Protein 7EPP (pdb70)

Foldseek 3Di:
DDDDADDFKDKDWLPDKDKDWQQAFK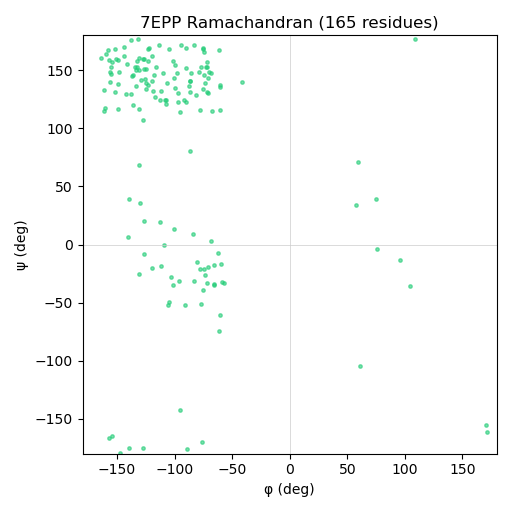DKDWPLVSQQRRVPPHADQFFFWFKKKWKKAWAAKFKKAKADAWDDDDPDTHDGDDHDDQADMDMDGGRDMDMDMHGDCDPPGGTDGSNVCPPPNTMMMMTGHDDDDPPDGTIMMMIDIMMIMGGDDDDDDDDPVVDDDDD

B-factor: mean 57.81, std 26.89, range [21.49, 128.16]

Sequence (167 aa):
NTILPQTGCVWQSLGTPLSLSSFNGLGVRFLYSFLKDFAGPRILEEDLIYRMVFSITPSYAGTFCLTDDVTTEDGRAVAHGNPMQEFPHGAFHANEKFGFELVFTAPTHAGMQNQNFKHSYAVALCLDFDAQPEGSKNPSYRFNEVWVERKAFPRAGPLRSLITVGL

Radius of gyration: 18.77 Å; Cα contacts (8 Å, |Δi|>4): 308; chains: 1; bounding box: 41×53×56 Å

Secondary structure (DSSP, 8-state):
--PPP-TTEEEEE--S-EEE--TTTEEEEEHHHHHT---SSPPPTT-EE-EEEEEEEESS-EEEEEES-EEEEESEEEEE-PPPSSS--EEE-TT--B--EEE-B-SSSBSEEGGGGGTT---EEEEEE----SS-----EEEEEEEEEEE--PPP---GGG--S--

Solvent-accessible surface area: 10887 Å² total; per-residue (Å²): 200,110,104,141,53,83,151,34,11,45,54,18,51,32,74,93,69,72,71,53,54,0,108,79,34,20,7,35,57,60,2,66,28,2,7,122,68,2,62,71,56,149,22,107,113,99,41,56,0,21,32,0,31,3,26,0,39,3,53,81,34,10,67,18,13,2,1,72,91,31,74,71,125,101,82,93,20,61,51,49,28,130,47,45,1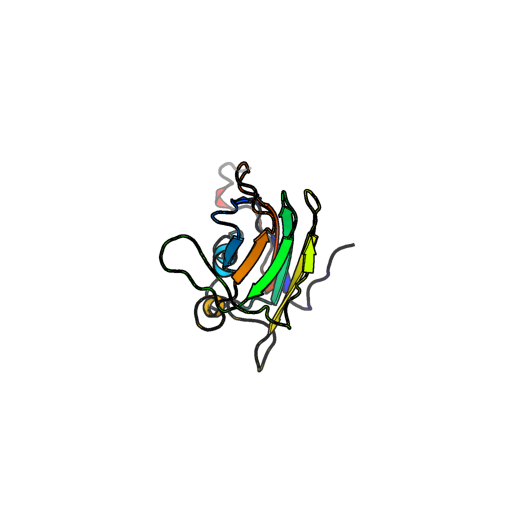48,112,7,54,103,32,78,9,136,53,113,103,142,38,49,24,71,2,88,4,88,18,142,130,98,66,0,20,61,26,78,55,2,102,133,117,42,26,2,0,5,2,3,50,21,95,45,174,65,173,65,71,174,88,22,49,12,108,6,43,91,5,84,0,0,20,118,66,68,122,236,110,64,122,137,222,100,132,140,124,128,70,238

Nearest PDB structures (foldseek):
  7epp-assembly1_a  TM=1.006E+00  e=2.471E-33  Alfalfa mosaic virus (strain 425 / isolate Madison)
  6la3-assembly1_C  TM=4.371E-01  e=5.151E-03  Echovirus E11
  1tme-assembly1_3  TM=4.723E-01  e=1.246E-02  Theiler's encephalomyelitis virus (STRAIN DA)
  3j1p-assembly1_C  TM=4.149E-01  e=2.697E-02  Rabbit hemorrhagic disease virus
  6ill-assembly1_C  TM=4.279E-01  e=5.230E-02  Echovirus E6

Structure (mmCIF, N/CA/C/O backbone):
data_7EPP
#
_entry.id   7EPP
#
_cell.length_a   1.00
_cell.length_b   1.00
_cell.length_c   1.00
_cell.angle_alpha   90.00
_cell.angle_beta   90.00
_cell.angle_gamma   90.00
#
_symmetry.space_group_name_H-M   'P 1'
#
loop_
_entity.id
_entity.type
_entity.pdbx_description
1 polymer 'Capsid protein'
2 water water
#
loop_
_atom_site.group_PDB
_atom_site.id
_atom_site.type_symbol
_atom_site.label_atom_id
_atom_site.label_alt_id
_atom_site.label_comp_id
_atom_site.label_asym_id
_atom_site.label_entity_id
_atom_site.label_seq_id
_atom_site.pdbx_PDB_ins_code
_atom_site.Cartn_x
_atom_site.Cartn_y
_atom_site.Cartn_z
_atom_site.occupancy
_atom_site.B_iso_or_equiv
_atom_site.auth_seq_id
_atom_site.auth_comp_id
_atom_site.auth_asym_id
_atom_site.auth_atom_id
_atom_site.pdbx_PDB_model_num
ATOM 1 N N . ASN A 1 70 ? 271.921 170.377 203.307 1.00 54.30 70 ASN a N 1
ATOM 2 C CA . ASN A 1 70 ? 273.080 169.806 202.631 1.00 54.30 70 ASN a CA 1
ATOM 3 C C . ASN A 1 70 ? 274.384 170.294 203.256 1.00 54.30 70 ASN a C 1
ATOM 4 O O . ASN A 1 70 ? 275.351 169.541 203.362 1.00 54.30 70 ASN a O 1
ATOM 9 N N . THR A 1 71 ? 274.407 171.561 203.660 1.00 48.95 71 THR a N 1
ATOM 10 C CA . THR A 1 71 ? 275.584 172.174 204.255 1.00 48.95 71 THR a CA 1
ATOM 11 C C . THR A 1 71 ? 275.238 172.722 205.629 1.00 48.95 71 THR a C 1
ATOM 12 O O . THR A 1 71 ? 274.073 172.988 205.933 1.00 48.95 71 THR a O 1
ATOM 16 N N . ILE A 1 72 ? 276.268 172.888 206.458 1.00 43.72 72 ILE a N 1
ATOM 17 C CA . ILE A 1 72 ? 276.083 173.469 207.781 1.00 43.72 72 ILE a CA 1
ATOM 18 C C . ILE A 1 72 ? 275.803 174.958 207.637 1.00 43.72 72 ILE a C 1
ATOM 19 O O . ILE A 1 72 ? 276.519 175.674 206.929 1.00 43.72 72 ILE a O 1
ATOM 24 N N . LEU A 1 73 ? 274.758 175.429 208.306 1.00 44.76 73 LEU a N 1
ATOM 25 C CA . LEU A 1 73 ? 274.343 176.823 208.216 1.00 44.76 73 LEU a CA 1
ATOM 26 C C . LEU A 1 73 ? 275.102 177.682 209.225 1.00 44.76 73 LEU a C 1
ATOM 27 O O . LEU A 1 73 ? 275.339 177.248 210.355 1.00 44.76 73 LEU a O 1
ATOM 32 N N . PRO A 1 74 ? 275.487 178.894 208.845 1.00 41.82 74 PRO a N 1
ATOM 33 C CA . PRO A 1 74 ? 276.150 179.806 209.780 1.00 41.82 74 PRO a CA 1
ATOM 34 C C . PRO A 1 74 ? 275.120 180.540 210.633 1.00 41.82 74 PRO a C 1
ATOM 35 O O . PRO A 1 74 ? 273.917 180.465 210.401 1.00 41.82 74 PRO a O 1
ATOM 39 N N . GLN A 1 75 ? 275.618 181.265 211.631 1.00 40.98 75 GLN a N 1
ATOM 40 C CA . GLN A 1 75 ? 274.759 181.981 212.565 1.00 40.98 75 GLN a CA 1
ATOM 41 C C . GLN A 1 75 ? 274.206 183.244 211.901 1.00 40.98 75 GLN a C 1
ATOM 42 O O . GLN A 1 75 ? 274.342 183.451 210.694 1.00 40.98 75 GLN a O 1
ATOM 48 N N . THR A 1 76 ? 273.576 184.111 212.696 1.00 48.87 76 THR a N 1
ATOM 49 C CA . THR A 1 76 ? 272.744 185.174 212.136 1.00 48.87 76 THR a CA 1
ATOM 50 C C . THR A 1 76 ? 273.548 186.193 211.335 1.00 48.87 76 THR a C 1
ATOM 51 O O . THR A 1 76 ? 273.050 186.721 210.334 1.00 48.87 76 THR a O 1
ATOM 55 N N . GLY A 1 77 ? 274.780 186.484 211.741 1.00 42.14 77 GLY a N 1
ATOM 56 C CA . GLY A 1 77 ? 275.571 187.461 211.014 1.00 42.14 77 GLY a CA 1
ATOM 57 C C . GLY A 1 77 ? 276.968 187.003 210.650 1.00 42.14 77 GLY a C 1
ATOM 58 O O . GLY A 1 77 ? 277.901 187.808 210.652 1.00 42.14 77 GLY a O 1
ATOM 59 N N . CYS A 1 78 ? 277.127 185.726 210.321 1.00 37.20 78 CYS a N 1
ATOM 60 C CA . CYS A 1 78 ? 278.434 185.124 210.104 1.00 37.20 78 CYS a CA 1
ATOM 61 C C . CYS A 1 78 ? 278.529 184.533 208.704 1.00 37.20 78 CYS a C 1
ATOM 62 O O . CYS A 1 78 ? 277.536 184.414 207.986 1.00 37.20 78 CYS a O 1
ATOM 65 N N . VAL A 1 79 ? 279.755 184.163 208.318 1.00 31.32 79 VAL a N 1
ATOM 66 C CA . VAL A 1 79 ? 280.030 183.493 207.052 1.00 31.32 79 VAL a CA 1
ATOM 67 C C . VAL A 1 79 ? 281.144 182.478 207.274 1.00 31.32 79 VAL a C 1
ATOM 68 O O . VAL A 1 79 ? 281.882 182.539 208.256 1.00 31.32 79 VAL a O 1
ATOM 72 N N . TRP A 1 80 ? 281.266 181.542 206.337 1.00 29.44 80 TRP a N 1
ATOM 73 C CA . TRP A 1 80 ? 282.307 180.525 206.364 1.00 29.44 80 TRP a CA 1
ATOM 74 C C . TRP A 1 80 ? 283.443 180.909 205.424 1.00 29.44 80 TRP a C 1
ATOM 75 O O . TRP A 1 80 ? 283.247 181.650 204.461 1.00 29.44 80 TRP a O 1
ATOM 86 N N . GLN A 1 81 ? 284.637 180.399 205.711 1.00 30.89 81 GLN a N 1
ATOM 87 C CA . GLN A 1 81 ? 285.795 180.661 204.869 1.00 30.89 81 GLN a CA 1
ATOM 88 C C . GLN A 1 81 ? 286.728 179.463 204.921 1.00 30.89 81 GLN a C 1
ATOM 89 O O . GLN A 1 81 ? 286.958 178.898 205.990 1.00 30.89 81 GLN a O 1
ATOM 95 N N . SER A 1 82 ? 287.265 179.087 203.766 1.00 34.82 82 SER a N 1
ATOM 96 C CA . SER A 1 82 ? 288.095 177.903 203.611 1.00 34.82 82 SER a CA 1
ATOM 97 C C . SER A 1 82 ? 289.574 178.264 203.566 1.00 34.82 82 SER a C 1
ATOM 98 O O . SER A 1 82 ? 289.953 179.392 203.254 1.00 34.82 82 SER a O 1
ATOM 101 N N . LEU A 1 83 ? 290.413 177.276 203.876 1.00 40.93 83 LEU a N 1
ATOM 102 C CA . LEU A 1 83 ? 291.852 177.506 203.921 1.00 40.93 83 LEU a CA 1
ATOM 103 C C . LEU A 1 83 ? 292.488 177.424 202.541 1.00 40.93 83 LEU a C 1
ATOM 104 O O . LEU A 1 83 ? 293.484 178.106 202.283 1.00 40.93 83 LEU a O 1
ATOM 109 N N . GLY A 1 84 ? 291.944 176.605 201.647 1.00 54.83 84 GLY a N 1
ATOM 110 C CA . GLY A 1 84 ? 292.353 176.655 200.259 1.00 54.83 84 GLY a CA 1
ATOM 111 C C . GLY A 1 84 ? 293.265 175.550 199.765 1.00 54.83 84 GLY a C 1
ATOM 112 O O . GLY A 1 84 ? 293.145 175.130 198.611 1.00 54.83 84 GLY a O 1
ATOM 113 N N . THR A 1 85 ? 294.183 175.071 200.602 1.00 66.04 85 THR a N 1
ATOM 114 C CA . THR A 1 85 ? 295.140 174.091 200.115 1.00 66.04 85 THR a CA 1
ATOM 115 C C . THR A 1 85 ? 295.346 172.967 201.121 1.00 66.04 85 THR a C 1
ATOM 116 O O . THR A 1 85 ? 295.312 173.199 202.336 1.00 66.04 85 THR a O 1
ATOM 120 N N . PRO A 1 86 ? 295.551 171.742 200.647 1.00 70.88 86 PRO a N 1
ATOM 121 C CA . PRO A 1 86 ? 295.880 170.634 201.549 1.00 70.88 86 PRO a CA 1
ATOM 122 C C . PRO A 1 86 ? 297.327 170.714 202.018 1.00 70.88 86 PRO a C 1
ATOM 123 O O . PRO A 1 86 ? 298.143 171.475 201.500 1.00 70.88 86 PRO a O 1
ATOM 127 N N . LEU A 1 87 ? 297.634 169.896 203.023 1.00 75.02 87 LEU a N 1
ATOM 128 C CA . LEU A 1 87 ? 298.944 169.910 203.656 1.00 75.02 87 LEU a CA 1
ATOM 129 C C . LEU A 1 87 ? 299.203 168.549 204.286 1.00 75.02 87 LEU a C 1
ATOM 130 O O . LEU A 1 87 ? 298.276 167.883 204.754 1.00 75.02 87 LEU a O 1
ATOM 135 N N . SER A 1 88 ? 300.472 168.138 204.291 1.00 80.73 88 SER a N 1
ATOM 136 C CA . SER A 1 88 ? 300.871 166.832 204.803 1.00 80.73 88 SER a CA 1
ATOM 137 C C . SER A 1 88 ? 302.015 166.980 205.794 1.00 80.73 88 SER a C 1
ATOM 138 O O . SER A 1 88 ? 302.920 167.795 205.594 1.00 80.73 88 SER a O 1
ATOM 141 N N . LEU A 1 89 ? 301.977 166.176 206.855 1.00 84.99 89 LEU a N 1
ATOM 142 C CA . LEU A 1 89 ? 302.966 166.222 207.925 1.00 84.99 89 LEU a CA 1
ATOM 143 C C . LEU A 1 89 ? 303.448 164.809 208.234 1.00 84.99 89 LEU a C 1
ATOM 144 O O . LEU A 1 89 ? 302.969 163.826 207.663 1.00 84.99 89 LEU a O 1
ATOM 149 N N . SER A 1 90 ? 304.400 164.713 209.159 1.00 92.32 90 SER a N 1
ATOM 150 C CA . SER A 1 90 ? 305.013 163.451 209.540 1.00 92.32 90 SER a CA 1
ATOM 151 C C . SER A 1 90 ? 304.658 163.092 210.978 1.00 92.32 90 SER a C 1
ATOM 152 O O . SER A 1 90 ? 304.078 163.891 211.718 1.00 92.32 90 SER a O 1
ATOM 155 N N . SER A 1 91 ? 305.026 161.868 211.367 1.00 96.16 91 SER a N 1
ATOM 156 C CA . SER A 1 91 ? 304.762 161.410 212.728 1.00 96.16 91 SER a CA 1
ATOM 157 C C . SER A 1 91 ? 305.747 162.017 213.716 1.00 96.16 91 SER a C 1
ATOM 158 O O . SER A 1 91 ? 305.337 162.576 214.739 1.00 96.16 91 SER a O 1
ATOM 161 N N . PHE A 1 92 ? 307.046 161.917 213.430 1.00 99.24 92 PHE a N 1
ATOM 162 C CA . PHE A 1 92 ? 308.089 162.621 214.178 1.00 99.24 92 PHE a CA 1
ATOM 163 C C . PHE A 1 92 ? 308.076 162.222 215.659 1.00 99.24 92 PHE a C 1
ATOM 164 O O . PHE A 1 92 ? 307.671 162.984 216.539 1.00 99.24 92 PHE a O 1
ATOM 172 N N . ASN A 1 93 ? 308.498 160.975 215.888 1.00 98.67 93 ASN a N 1
ATOM 173 C CA . ASN A 1 93 ? 308.660 160.373 217.213 1.00 98.67 93 ASN a CA 1
ATOM 174 C C . ASN A 1 93 ? 307.339 159.985 217.870 1.00 98.67 93 ASN a C 1
ATOM 175 O O . ASN A 1 93 ? 307.167 160.158 219.081 1.00 98.67 93 ASN a O 1
ATOM 180 N N . GLY A 1 94 ? 306.399 159.464 217.083 1.00 95.24 94 GLY a N 1
ATOM 181 C CA . GLY A 1 94 ? 305.252 158.760 217.615 1.00 95.24 94 GLY a CA 1
ATOM 182 C C . GLY A 1 94 ? 303.994 159.584 217.784 1.00 95.24 94 GLY a C 1
ATOM 183 O O . GLY A 1 94 ? 302.923 159.002 217.997 1.00 95.24 94 GLY a O 1
ATOM 184 N N . LEU A 1 95 ? 304.083 160.908 217.698 1.00 90.95 95 LEU a N 1
ATOM 185 C CA . LEU A 1 95 ? 302.904 161.746 217.853 1.00 90.95 95 LEU a CA 1
ATOM 186 C C . LEU A 1 95 ? 303.140 163.068 217.145 1.00 90.95 95 LEU a C 1
ATOM 187 O O . LEU A 1 95 ? 304.271 163.550 217.064 1.00 90.95 95 LEU a O 1
ATOM 192 N N . GLY A 1 96 ? 302.055 163.647 216.636 1.00 78.97 96 GLY a N 1
ATOM 193 C CA . GLY A 1 96 ? 302.121 164.928 215.963 1.00 78.97 96 GLY a CA 1
ATOM 194 C C . GLY A 1 96 ? 301.287 165.989 216.649 1.00 78.97 96 GLY a C 1
ATOM 195 O O . GLY A 1 96 ? 300.125 165.751 216.988 1.00 78.97 96 GLY a O 1
ATOM 196 N N . VAL A 1 97 ? 301.869 167.166 216.860 1.00 68.78 97 VAL a N 1
ATOM 197 C CA . VAL A 1 97 ? 301.215 168.263 217.559 1.00 68.78 97 VAL a CA 1
ATOM 198 C C . VAL A 1 97 ? 301.231 169.491 216.661 1.00 68.78 97 VAL a C 1
ATOM 199 O O . VAL A 1 97 ? 302.235 169.776 216.002 1.00 68.78 97 VAL a O 1
ATOM 203 N N . ARG A 1 98 ? 300.116 170.215 216.639 1.00 56.20 98 ARG a N 1
ATOM 204 C CA . ARG A 1 98 ? 299.983 171.396 215.795 1.00 56.20 98 ARG a CA 1
ATOM 205 C C . ARG A 1 98 ? 299.051 172.380 216.483 1.00 56.20 98 ARG a C 1
ATOM 206 O O . ARG A 1 98 ? 297.874 172.075 216.690 1.00 56.20 98 ARG a O 1
ATOM 214 N N . PHE A 1 99 ? 299.572 173.552 216.832 1.00 48.22 99 PHE a N 1
ATOM 215 C CA . PHE A 1 99 ? 298.787 174.558 217.531 1.00 48.22 99 PHE a CA 1
ATOM 216 C C . PHE A 1 99 ? 297.794 175.232 216.592 1.00 48.22 99 PHE a C 1
ATOM 217 O O . PHE A 1 99 ? 298.062 175.429 215.406 1.00 48.22 99 PHE a O 1
ATOM 225 N N . LEU A 1 100 ? 296.635 175.595 217.143 1.00 42.70 100 LEU a N 1
ATOM 226 C CA . LEU A 1 100 ? 295.582 176.202 216.340 1.00 42.70 100 LEU a CA 1
ATOM 227 C C . LEU A 1 100 ? 295.966 177.566 215.785 1.00 42.70 100 LEU a C 1
ATOM 228 O O . LEU A 1 100 ? 295.318 178.036 214.846 1.00 42.70 100 LEU a O 1
ATOM 233 N N . TYR A 1 101 ? 296.990 178.221 216.338 1.00 43.41 101 TYR a N 1
ATOM 234 C CA . TYR A 1 101 ? 297.387 179.512 215.791 1.00 43.41 101 TYR a CA 1
ATOM 235 C C . TYR A 1 101 ? 298.251 179.349 214.547 1.00 43.41 101 TYR a C 1
ATOM 236 O O . TYR A 1 101 ? 298.446 180.311 213.799 1.00 43.41 101 TYR a O 1
ATOM 245 N N . SER A 1 102 ? 298.772 178.145 214.307 1.00 44.47 102 SER a N 1
ATOM 246 C CA . SER A 1 102 ? 299.489 177.885 213.065 1.00 44.47 102 SER a CA 1
ATOM 247 C C . SER A 1 102 ? 298.530 177.812 211.885 1.00 44.47 102 SER a C 1
ATOM 248 O O . SER A 1 102 ? 298.882 1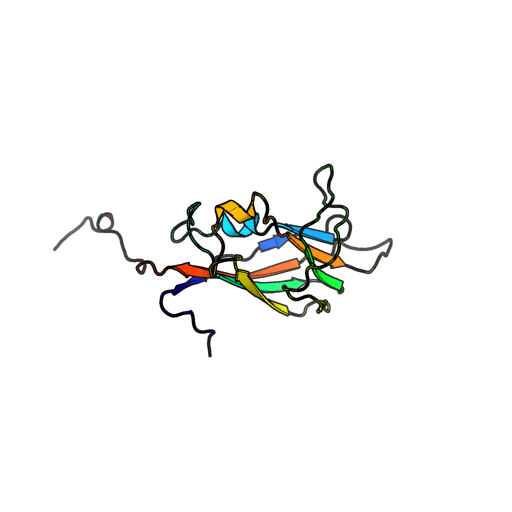78.190 210.763 1.00 44.47 102 SER a O 1
ATOM 251 N N . PHE A 1 103 ? 297.312 177.324 212.117 1.00 44.05 103 PHE a N 1
ATOM 252 C CA . PHE A 1 103 ? 296.311 177.301 211.060 1.00 44.05 103 PHE a CA 1
ATOM 253 C C . PHE A 1 103 ? 295.744 178.688 210.803 1.00 44.05 103 PHE a C 1
ATOM 254 O O . PHE A 1 103 ? 295.488 179.055 209.652 1.00 44.05 103 PHE a O 1
ATOM 262 N N . LEU A 1 104 ? 295.532 179.471 211.862 1.00 38.58 104 LEU a N 1
ATOM 263 C CA . LEU A 1 104 ? 294.805 180.726 211.728 1.00 38.58 104 LEU a CA 1
ATOM 264 C C . LEU A 1 104 ? 295.631 181.815 211.060 1.00 38.58 104 LEU a C 1
ATOM 265 O O . LEU A 1 104 ? 295.054 182.767 210.527 1.00 38.58 104 LEU a O 1
ATOM 270 N N . LYS A 1 105 ? 296.952 181.697 211.057 1.00 43.03 105 LYS a N 1
ATOM 271 C CA . LYS A 1 105 ? 297.795 182.691 210.409 1.00 43.03 105 LYS a CA 1
ATOM 272 C C . LYS A 1 105 ? 297.962 182.448 208.914 1.00 43.03 105 LYS a C 1
ATOM 273 O O . LYS A 1 105 ? 298.768 183.134 208.280 1.00 43.03 105 LYS a O 1
ATOM 279 N N . ASP A 1 106 ? 297.210 181.509 208.333 1.00 42.80 106 ASP a N 1
ATOM 280 C CA . ASP A 1 106 ? 297.341 181.169 206.924 1.00 42.80 106 ASP a CA 1
ATOM 281 C C . ASP A 1 106 ? 296.142 181.551 206.072 1.00 42.80 106 ASP a C 1
ATOM 282 O O . ASP A 1 106 ? 296.277 181.604 204.849 1.00 42.80 106 ASP a O 1
ATOM 287 N N . PHE A 1 107 ? 294.979 181.793 206.670 1.00 35.25 107 PHE a N 1
ATOM 288 C CA . PHE A 1 107 ? 293.846 182.282 205.898 1.00 35.25 107 PHE a CA 1
ATOM 289 C C . PHE A 1 107 ? 294.198 183.618 205.258 1.00 35.25 107 PHE a C 1
ATOM 290 O O . PHE A 1 107 ? 294.789 184.491 205.896 1.00 35.25 107 PHE a O 1
ATOM 298 N N . ALA A 1 108 ? 293.853 183.773 203.978 1.00 33.88 108 ALA a N 1
ATOM 299 C CA . ALA A 1 108 ? 294.393 184.895 203.223 1.00 33.88 108 ALA a CA 1
ATOM 300 C C . ALA A 1 108 ? 293.414 185.574 202.275 1.00 33.88 108 ALA a C 1
ATOM 301 O O . ALA A 1 108 ? 293.841 186.442 201.510 1.00 33.88 108 ALA a O 1
ATOM 303 N N . GLY A 1 109 ? 292.131 185.222 202.277 1.00 32.37 109 GLY a N 1
ATOM 304 C CA . GLY A 1 109 ? 291.204 185.902 201.402 1.00 32.37 109 GLY a CA 1
ATOM 305 C C . GLY A 1 109 ? 291.160 187.369 201.755 1.00 32.37 109 GLY a C 1
ATOM 306 O O . GLY A 1 109 ? 291.704 188.214 201.045 1.00 32.37 109 GLY a O 1
ATOM 307 N N . PRO A 1 110 ? 290.512 187.700 202.864 1.00 32.22 110 PRO a N 1
ATOM 308 C CA . PRO A 1 110 ? 291.079 188.703 203.770 1.00 32.22 110 PRO a CA 1
ATOM 309 C C . PRO A 1 110 ? 291.803 188.004 204.908 1.00 32.22 110 PRO a C 1
ATOM 310 O O . PRO A 1 110 ? 291.402 186.907 205.304 1.00 32.22 110 PRO a O 1
ATOM 314 N N . ARG A 1 111 ? 292.867 188.598 205.436 1.00 33.63 111 ARG a N 1
ATOM 315 C CA . ARG A 1 111 ? 293.508 188.026 206.608 1.00 33.63 111 ARG a CA 1
ATOM 316 C C . ARG A 1 111 ? 292.669 188.292 207.855 1.00 33.63 111 ARG a C 1
ATOM 317 O O . ARG A 1 111 ? 291.714 189.068 207.844 1.00 33.63 111 ARG a O 1
ATOM 325 N N . ILE A 1 112 ? 293.036 187.623 208.942 1.00 27.79 112 ILE a N 1
ATOM 326 C CA . ILE A 1 112 ? 292.380 187.785 210.235 1.00 27.79 112 ILE a CA 1
ATOM 327 C C . ILE A 1 112 ? 293.229 188.714 211.093 1.00 27.79 112 ILE a C 1
ATOM 328 O O . ILE A 1 112 ? 294.455 188.570 211.152 1.00 27.79 112 ILE a O 1
ATOM 333 N N . LEU A 1 113 ? 292.579 189.672 211.750 1.00 24.46 113 LEU a N 1
ATOM 334 C CA . LEU A 1 113 ? 293.235 190.634 212.624 1.00 24.46 113 LEU a CA 1
ATOM 335 C C . LEU A 1 113 ? 293.190 190.158 214.080 1.00 24.46 113 LEU a C 1
ATOM 336 O O . LEU A 1 113 ? 292.526 189.178 214.419 1.00 24.46 113 LEU a O 1
ATOM 341 N N . GLU A 1 114 ? 293.904 190.879 214.951 1.00 25.32 114 GLU a N 1
ATOM 342 C CA . GLU A 1 114 ? 294.080 190.429 216.333 1.00 25.32 114 GLU a CA 1
ATOM 343 C C . GLU A 1 114 ? 292.768 190.410 217.106 1.00 25.32 114 GLU a C 1
ATOM 344 O O . GLU A 1 114 ? 292.570 189.561 217.980 1.00 25.32 114 GLU a O 1
ATOM 350 N N . GLU A 1 115 ? 291.871 191.341 216.815 1.00 24.36 115 GLU a N 1
ATOM 351 C CA . GLU A 1 115 ? 290.649 191.511 217.583 1.00 24.36 115 GLU a CA 1
ATOM 352 C C . GLU A 1 115 ? 289.427 190.897 216.909 1.00 24.36 115 GLU a C 1
ATOM 353 O O . GLU A 1 115 ? 288.300 191.166 217.334 1.00 24.36 115 GLU a O 1
ATOM 359 N N . ASP A 1 116 ? 289.622 190.073 215.882 1.00 24.79 116 ASP a N 1
ATOM 360 C CA . ASP A 1 116 ? 288.510 189.446 215.178 1.00 24.79 116 ASP a CA 1
ATOM 361 C C . ASP A 1 116 ? 288.021 188.212 215.930 1.00 24.79 116 ASP a C 1
ATOM 362 O O . ASP A 1 116 ? 288.813 187.332 216.272 1.00 24.79 116 ASP a O 1
ATOM 367 N N . LEU A 1 117 ? 286.713 188.147 216.169 1.00 24.35 117 LEU a N 1
ATOM 368 C CA . LEU A 1 117 ? 286.105 187.034 216.889 1.00 24.35 117 LEU a CA 1
ATOM 369 C C . LEU A 1 117 ? 286.007 185.794 216.007 1.00 24.35 117 LEU a C 1
ATOM 370 O O . LEU A 1 117 ? 285.563 185.870 214.859 1.00 24.35 117 LEU a O 1
ATOM 375 N N . ILE A 1 118 ? 286.401 184.650 216.557 1.00 25.38 118 ILE a N 1
ATOM 376 C CA . ILE A 1 118 ? 286.330 183.359 215.879 1.00 25.38 118 ILE a CA 1
ATOM 377 C C . ILE A 1 118 ? 285.280 182.509 216.578 1.00 25.38 118 ILE a C 1
ATOM 378 O O . ILE A 1 118 ? 285.280 182.404 217.808 1.00 25.38 118 ILE a O 1
ATOM 383 N N . TYR A 1 119 ? 284.391 181.896 215.799 1.00 27.58 119 TYR a N 1
ATOM 384 C CA . TYR A 1 119 ? 283.244 181.183 216.350 1.00 27.58 119 TYR a CA 1
ATOM 385 C C . TYR A 1 119 ? 283.383 179.665 216.304 1.00 27.58 119 TYR a C 1
ATOM 386 O O . TYR A 1 119 ? 283.161 179.006 217.321 1.00 27.58 119 TYR a O 1
ATOM 395 N N . ARG A 1 120 ? 283.738 179.087 215.156 1.00 30.01 120 ARG a N 1
ATOM 396 C CA . ARG A 1 120 ? 283.824 177.637 215.016 1.00 30.01 120 ARG a CA 1
ATOM 397 C C . ARG A 1 120 ? 284.975 177.266 214.094 1.00 30.01 120 ARG a C 1
ATOM 398 O O . ARG A 1 120 ? 285.573 178.117 213.438 1.00 30.01 120 ARG a O 1
ATOM 406 N N . MET A 1 121 ? 285.279 175.970 214.053 1.00 33.09 121 MET a N 1
ATOM 407 C CA . MET A 1 121 ? 286.236 175.403 213.112 1.00 33.09 121 MET a CA 1
ATOM 408 C C . MET A 1 121 ? 285.802 173.985 212.765 1.00 33.09 121 MET a C 1
ATOM 409 O O . MET A 1 121 ? 285.207 173.292 213.591 1.00 33.09 121 MET a O 1
ATOM 414 N N . VAL A 1 122 ? 286.105 173.557 211.536 1.00 35.65 122 VAL a N 1
ATOM 415 C CA . VAL A 1 122 ? 285.782 172.217 211.049 1.00 35.65 122 VAL a CA 1
ATOM 416 C C . VAL A 1 122 ? 287.016 171.640 210.365 1.00 35.65 122 VAL a C 1
ATOM 417 O O . VAL A 1 122 ? 287.687 172.339 209.602 1.00 35.65 122 VAL a O 1
ATOM 421 N N . PHE A 1 123 ? 287.313 170.370 210.636 1.00 43.46 123 PHE a N 1
ATOM 422 C CA . PHE A 1 123 ? 288.519 169.715 210.146 1.00 43.46 123 PHE a CA 1
ATOM 423 C C . PHE A 1 123 ? 288.178 168.460 209.346 1.00 43.46 123 PHE a C 1
ATOM 424 O O . PHE A 1 123 ? 287.040 167.984 209.340 1.00 43.46 123 PHE a O 1
ATOM 432 N N . SER A 1 124 ? 289.194 167.929 208.663 1.00 55.70 124 SER a N 1
ATOM 433 C CA . SER A 1 124 ? 289.083 166.682 207.908 1.00 55.70 124 SER a CA 1
ATOM 434 C C . SER A 1 124 ? 290.481 166.143 207.650 1.00 55.70 124 SER a C 1
ATOM 435 O O . SER A 1 124 ? 291.257 166.769 206.924 1.00 55.70 124 SER a O 1
ATOM 438 N N . ILE A 1 125 ? 290.799 164.984 208.227 1.00 65.45 125 ILE a N 1
ATOM 439 C CA . ILE A 1 125 ? 292.139 164.417 208.152 1.00 65.45 125 ILE a CA 1
ATOM 440 C C . ILE A 1 125 ? 292.060 162.987 207.633 1.00 65.45 125 ILE a C 1
ATOM 441 O O . ILE A 1 125 ? 291.063 162.286 207.833 1.00 65.45 125 ILE a O 1
ATOM 446 N N . THR A 1 126 ? 293.121 162.560 206.956 1.00 74.17 126 THR a N 1
ATOM 447 C CA . THR A 1 126 ? 293.271 161.180 206.496 1.00 74.17 126 THR a CA 1
ATOM 448 C C . THR A 1 126 ? 294.617 160.651 206.972 1.00 74.17 126 THR a C 1
ATOM 449 O O . THR A 1 126 ? 295.664 161.066 206.434 1.00 74.17 126 THR a O 1
ATOM 453 N N . PRO A 1 127 ? 294.649 159.754 207.958 1.00 81.87 127 PRO a N 1
ATOM 454 C CA . PRO A 1 127 ? 295.933 159.239 208.449 1.00 81.87 127 PRO a CA 1
ATOM 455 C C . PRO A 1 127 ? 296.407 158.012 207.687 1.00 81.87 127 PRO a C 1
ATOM 456 O O . PRO A 1 127 ? 295.770 157.587 206.719 1.00 81.87 127 PRO a O 1
ATOM 460 N N . SER A 1 128 ? 297.530 157.434 208.117 1.00 91.17 128 SER a N 1
ATOM 461 C CA . SER A 1 128 ? 298.060 156.214 207.518 1.00 91.17 128 SER a CA 1
ATOM 462 C C . SER A 1 128 ? 298.312 155.127 208.558 1.00 91.17 128 SER a C 1
ATOM 463 O O . SER A 1 128 ? 299.085 154.198 208.304 1.00 91.17 128 SER a O 1
ATOM 466 N N . TYR A 1 129 ? 297.684 155.228 209.723 1.00 94.37 129 TYR a N 1
ATOM 467 C CA . TYR A 1 129 ? 297.800 154.220 210.770 1.00 94.37 129 TYR a CA 1
ATOM 468 C C . TYR A 1 129 ? 296.568 154.332 211.663 1.00 94.37 129 TYR a C 1
ATOM 469 O O . TYR A 1 129 ? 295.581 154.979 211.299 1.00 94.37 129 TYR a O 1
ATOM 478 N N . ALA A 1 130 ? 296.616 153.698 212.830 1.00 90.43 130 ALA a N 1
ATOM 479 C CA . ALA A 1 130 ? 295.532 153.762 213.797 1.00 90.43 130 ALA a CA 1
ATOM 480 C C . ALA A 1 130 ? 296.013 154.442 215.071 1.00 90.43 130 ALA a C 1
ATOM 481 O O . ALA A 1 130 ? 297.202 154.410 215.402 1.00 90.43 130 ALA a O 1
ATOM 483 N N . GLY A 1 131 ? 295.081 155.063 215.782 1.00 81.18 131 GLY a N 1
ATOM 484 C CA . GLY A 1 131 ? 295.432 155.742 217.012 1.00 81.18 131 GLY a CA 1
ATOM 485 C C . GLY A 1 131 ? 294.282 156.566 217.539 1.00 81.18 131 GLY a C 1
ATOM 486 O O . GLY A 1 131 ? 293.117 156.290 217.248 1.00 81.18 131 GLY a O 1
ATOM 487 N N . THR A 1 132 ? 294.623 157.590 218.322 1.00 76.65 132 THR a N 1
ATOM 488 C CA . THR A 1 132 ? 293.644 158.448 218.974 1.00 76.65 132 THR a CA 1
ATOM 489 C C . THR A 1 132 ? 294.014 159.914 218.780 1.00 76.65 132 THR a C 1
ATOM 490 O O . THR A 1 132 ? 295.170 160.256 218.521 1.00 76.65 132 THR a O 1
ATOM 494 N N . PHE A 1 133 ? 293.010 160.780 218.918 1.00 64.28 133 PHE a N 1
ATOM 495 C CA . PHE A 1 133 ? 293.188 162.220 218.802 1.00 64.28 133 PHE a CA 1
ATOM 496 C C . PHE A 1 133 ? 292.482 162.926 219.952 1.00 64.28 133 PHE a C 1
ATOM 497 O O . PHE A 1 133 ? 291.473 162.442 220.472 1.00 64.28 133 PHE a O 1
ATOM 505 N N . CYS A 1 134 ? 293.023 164.078 220.344 1.00 65.25 134 CYS a N 1
ATOM 506 C CA . CYS A 1 134 ? 292.417 164.888 221.393 1.00 65.25 134 CYS a CA 1
ATOM 507 C C . CYS A 1 134 ? 292.923 166.318 221.284 1.00 65.25 134 CYS a C 1
ATOM 508 O O . CYS A 1 134 ? 293.922 166.596 220.618 1.00 65.25 134 CYS a O 1
ATOM 511 N N . LEU A 1 135 ? 292.211 167.221 221.954 1.00 60.87 135 LEU a N 1
ATOM 512 C CA . LEU A 1 135 ? 292.577 168.628 222.064 1.00 60.87 135 LEU a CA 1
ATOM 513 C C . LEU A 1 135 ? 293.065 168.883 223.483 1.00 60.87 135 LEU a C 1
ATOM 514 O O . LEU A 1 135 ? 292.317 168.674 224.441 1.00 60.87 135 LEU a O 1
ATOM 519 N N . THR A 1 136 ? 294.305 169.341 223.619 1.00 66.51 136 THR a N 1
ATOM 520 C CA . THR A 1 136 ? 294.901 169.547 224.929 1.00 66.51 136 THR a CA 1
ATOM 521 C C . THR A 1 136 ? 295.599 170.898 224.993 1.00 66.51 136 THR a C 1
ATOM 522 O O . THR A 1 136 ? 296.057 171.431 223.981 1.00 66.51 136 THR a O 1
ATOM 526 N N . ASP A 1 137 ? 295.673 171.446 226.203 1.00 71.64 137 ASP a N 1
ATOM 527 C CA . ASP A 1 137 ? 296.315 172.730 226.444 1.00 71.64 137 ASP a CA 1
ATOM 528 C C . ASP A 1 137 ? 297.754 172.589 226.917 1.00 71.64 137 ASP a C 1
ATOM 529 O O . ASP A 1 137 ? 298.585 173.445 226.602 1.00 71.64 137 ASP a O 1
ATOM 534 N N . ASP A 1 138 ? 298.072 171.524 227.645 1.00 81.66 138 ASP a N 1
ATOM 535 C CA . ASP A 1 138 ? 299.425 171.280 228.127 1.00 81.66 138 ASP a CA 1
ATOM 536 C C . ASP A 1 138 ? 300.188 170.459 227.098 1.00 81.66 138 ASP a C 1
ATOM 537 O O . ASP A 1 138 ? 299.763 169.357 226.738 1.00 81.66 138 ASP a O 1
ATOM 542 N N . VAL A 1 139 ? 301.312 170.995 226.627 1.00 84.79 139 VAL a N 1
ATOM 543 C CA . VAL A 1 139 ? 302.175 170.306 225.674 1.00 84.79 139 VAL a CA 1
ATOM 544 C C . VAL A 1 139 ? 303.615 170.504 226.124 1.00 84.79 139 VAL a C 1
ATOM 545 O O . VAL A 1 139 ? 304.086 171.642 226.221 1.00 84.79 139 VAL a O 1
ATOM 549 N N . THR A 1 140 ? 304.310 169.407 226.401 1.00 93.93 140 THR a N 1
ATOM 550 C CA . THR A 1 140 ? 305.680 169.445 226.897 1.00 93.93 140 THR a CA 1
ATOM 551 C C . THR A 1 140 ? 306.644 169.260 225.732 1.00 93.93 140 THR a C 1
ATOM 552 O O . THR A 1 140 ? 306.567 168.260 225.012 1.00 93.93 140 THR a O 1
ATOM 556 N N . THR A 1 141 ? 307.542 170.224 225.547 1.00 101.95 141 THR a N 1
ATOM 557 C CA . THR A 1 141 ? 308.569 170.127 224.521 1.00 101.95 141 THR a CA 1
ATOM 558 C C . THR A 1 141 ? 309.748 170.999 224.925 1.00 101.95 141 THR a C 1
ATOM 559 O O . THR A 1 141 ? 309.587 171.990 225.643 1.00 101.95 141 THR a O 1
ATOM 563 N N . GLU A 1 142 ? 310.936 170.618 224.460 1.00 107.68 142 GLU a N 1
ATOM 564 C CA . GLU A 1 142 ? 312.162 171.283 224.886 1.00 107.68 142 GLU a CA 1
ATOM 565 C C . GLU A 1 142 ? 313.042 171.671 223.703 1.00 107.68 142 GLU a C 1
ATOM 566 O O . GLU A 1 142 ? 313.838 172.611 223.801 1.00 107.68 142 GLU a O 1
ATOM 572 N N . ASP A 1 143 ? 312.914 170.958 222.585 1.00 108.44 143 ASP a N 1
ATOM 573 C CA . ASP A 1 143 ? 313.633 171.325 221.366 1.00 108.44 143 ASP a CA 1
ATOM 574 C C . ASP A 1 143 ? 312.935 170.660 220.187 1.00 108.44 143 ASP a C 1
ATOM 575 O O . ASP A 1 143 ? 312.871 169.428 220.123 1.00 108.44 143 ASP a O 1
ATOM 580 N N . GLY A 1 144 ? 312.408 171.466 219.267 1.00 104.78 144 GLY a N 1
ATOM 581 C CA . GLY A 1 144 ? 311.794 170.899 218.082 1.00 104.78 144 GLY a CA 1
ATOM 582 C C . GLY A 1 144 ? 310.614 170.008 218.405 1.00 104.78 144 GLY a C 1
ATOM 583 O O . GLY A 1 144 ? 309.515 170.487 218.696 1.00 104.78 144 GLY a O 1
ATOM 584 N N . ARG A 1 145 ? 310.848 168.699 218.310 1.00 102.59 145 ARG a N 1
ATOM 585 C CA . ARG A 1 145 ? 309.854 167.673 218.600 1.00 102.59 145 ARG a CA 1
ATOM 586 C C . ARG A 1 145 ? 309.033 168.006 219.838 1.00 102.59 145 ARG a C 1
ATOM 587 O O . ARG A 1 145 ? 309.556 168.507 220.835 1.00 102.59 145 ARG a O 1
ATOM 595 N N . ALA A 1 146 ? 307.736 167.730 219.759 1.00 97.21 146 ALA a N 1
ATOM 596 C CA . ALA A 1 146 ? 306.885 167.675 220.938 1.00 97.21 146 ALA a CA 1
ATOM 597 C C . ALA A 1 146 ? 306.864 166.240 221.445 1.00 97.21 146 ALA a C 1
ATOM 598 O O . ALA A 1 146 ? 306.529 165.318 220.694 1.00 97.21 146 ALA a O 1
ATOM 600 N N . VAL A 1 147 ? 307.221 166.052 222.711 1.00 96.12 147 VAL a N 1
ATOM 601 C CA . VAL A 1 147 ? 307.510 164.727 223.240 1.00 96.12 147 VAL a CA 1
ATOM 602 C C . VAL A 1 147 ? 306.347 164.162 224.046 1.00 96.12 147 VAL a C 1
ATOM 603 O O . VAL A 1 147 ? 306.114 162.954 224.030 1.00 96.12 147 VAL a O 1
ATOM 607 N N . ALA A 1 148 ? 305.606 165.008 224.758 1.00 91.49 148 ALA a N 1
ATOM 608 C CA . ALA A 1 148 ? 304.518 164.516 225.589 1.00 91.49 148 ALA a CA 1
ATOM 609 C C . ALA A 1 148 ? 303.479 165.611 225.772 1.00 91.49 148 ALA a C 1
ATOM 610 O O . ALA A 1 148 ? 303.772 166.802 225.646 1.00 91.49 148 ALA a O 1
ATOM 612 N N . HIS A 1 149 ? 302.255 165.186 226.077 1.00 84.68 149 HIS a N 1
ATOM 613 C CA . HIS A 1 149 ? 301.143 166.097 226.298 1.00 84.68 149 HIS a CA 1
ATOM 614 C C . HIS A 1 149 ? 300.345 165.623 227.503 1.00 84.68 149 HIS a C 1
ATOM 615 O O . HIS A 1 149 ? 300.620 164.571 228.084 1.00 84.68 149 HIS a O 1
ATOM 622 N N . GLY A 1 150 ? 299.345 166.409 227.873 1.00 80.60 150 GLY a N 1
ATOM 623 C CA . GLY A 1 150 ? 298.564 166.187 229.078 1.00 80.60 150 GLY a CA 1
ATOM 624 C C . GLY A 1 150 ? 297.293 165.411 228.812 1.00 80.60 150 GLY a C 1
ATOM 625 O O . GLY A 1 150 ? 297.263 164.489 227.991 1.00 80.60 150 GLY a O 1
ATOM 626 N N . ASN A 1 151 ? 296.231 165.787 229.516 1.00 76.14 151 ASN a N 1
ATOM 627 C CA . ASN A 1 151 ? 294.960 165.084 229.430 1.00 76.14 151 ASN a CA 1
ATOM 628 C C . ASN A 1 151 ? 293.991 165.824 228.519 1.00 76.14 151 ASN a C 1
ATOM 629 O O . ASN A 1 151 ? 293.978 167.058 228.499 1.00 76.14 151 ASN a O 1
ATOM 634 N N . PRO A 1 152 ? 293.185 165.084 227.759 1.00 69.89 152 PRO a N 1
ATOM 635 C CA . PRO A 1 152 ? 292.245 165.726 226.832 1.00 69.89 152 PRO a CA 1
ATOM 636 C C . PRO A 1 152 ? 291.247 166.618 227.552 1.00 69.89 152 PRO a C 1
ATOM 637 O O . PRO A 1 152 ? 290.703 166.258 228.597 1.00 69.89 152 PRO a O 1
ATOM 641 N N . MET A 1 153 ? 291.007 167.792 226.977 1.00 62.98 153 MET a N 1
ATOM 642 C CA . MET A 1 153 ? 289.954 168.666 227.469 1.00 62.98 153 MET a CA 1
ATOM 643 C C . MET A 1 153 ? 288.594 168.094 227.092 1.00 62.98 153 MET a C 1
ATOM 644 O O . MET A 1 153 ? 288.452 167.381 226.097 1.00 62.98 153 MET a O 1
ATOM 649 N N . GLN A 1 154 ? 287.581 168.409 227.898 1.00 64.13 154 GLN a N 1
ATOM 650 C CA . GLN A 1 154 ? 286.299 167.725 227.800 1.00 64.13 154 GLN a CA 1
ATOM 651 C C . GLN A 1 154 ? 285.175 168.628 227.307 1.00 64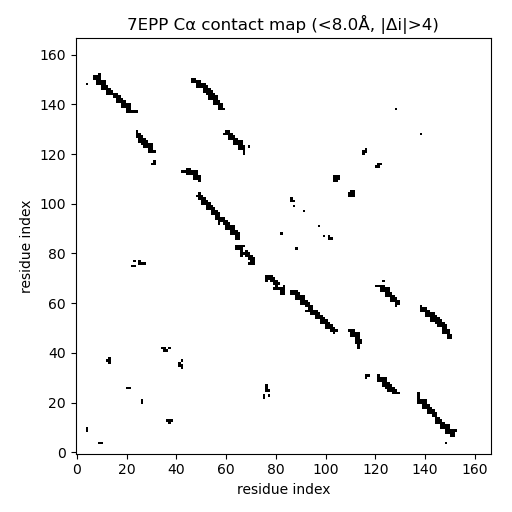.13 154 GLN a C 1
ATOM 652 O O . GLN A 1 154 ? 283.999 168.305 227.497 1.00 64.13 154 GLN a O 1
ATOM 658 N N . GLU A 1 155 ? 285.506 169.747 226.671 1.00 58.80 155 GLU a N 1
ATOM 659 C CA . GLU A 1 155 ? 284.540 170.470 225.858 1.00 58.80 155 GLU a CA 1
ATOM 660 C C . GLU A 1 155 ? 284.846 170.354 224.373 1.00 58.80 155 GLU a C 1
ATOM 661 O O . GLU A 1 155 ? 284.100 170.896 223.554 1.00 58.80 155 GLU a O 1
ATOM 667 N N . PHE A 1 156 ? 285.913 169.645 224.009 1.00 53.36 156 PHE a N 1
ATOM 668 C CA . PHE A 1 156 ? 286.284 169.352 222.639 1.00 53.36 156 PHE a CA 1
ATOM 669 C C . PHE A 1 156 ? 286.263 167.844 222.405 1.00 53.36 156 PHE a C 1
ATOM 670 O O . PHE A 1 156 ? 286.577 167.070 223.312 1.00 53.36 156 PHE a O 1
ATOM 678 N N . PRO A 1 157 ? 285.893 167.401 221.204 1.00 57.53 157 PRO a N 1
ATOM 679 C CA . PRO A 1 157 ? 285.776 165.960 220.939 1.00 57.53 157 PRO a CA 1
ATOM 680 C C . PRO A 1 157 ? 287.094 165.216 221.102 1.00 57.53 157 PRO a C 1
ATOM 681 O O . PRO A 1 157 ? 288.176 165.794 221.208 1.00 57.53 157 PRO a O 1
ATOM 685 N N . HIS A 1 158 ? 286.976 163.889 221.124 1.00 62.65 158 HIS a N 1
ATOM 686 C CA . HIS A 1 158 ? 288.111 162.975 221.140 1.00 62.65 158 HIS a CA 1
ATOM 687 C C . HIS A 1 158 ? 287.607 161.592 220.754 1.00 62.65 158 HIS a C 1
ATOM 688 O O . HIS A 1 158 ? 286.411 161.305 220.840 1.00 62.65 158 HIS a O 1
ATOM 695 N N . GLY A 1 159 ? 288.532 160.739 220.326 1.00 66.80 159 GLY a N 1
ATOM 696 C CA . GLY A 1 159 ? 288.157 159.409 219.881 1.00 66.80 159 GLY a CA 1
ATOM 697 C C . GLY A 1 159 ? 289.331 158.696 219.237 1.00 66.80 159 GLY a C 1
ATOM 698 O O . GLY A 1 159 ? 290.486 159.077 219.429 1.00 66.80 159 GLY a O 1
ATOM 699 N N . ALA A 1 160 ? 289.011 157.655 218.470 1.00 74.11 160 ALA a N 1
ATOM 700 C CA . ALA A 1 160 ? 290.011 156.831 217.805 1.00 74.11 160 ALA a CA 1
ATOM 701 C C . ALA A 1 160 ? 289.690 156.718 216.321 1.00 74.11 160 ALA a C 1
ATOM 702 O O . ALA A 1 160 ? 288.555 156.934 215.890 1.00 74.11 160 ALA a O 1
ATOM 704 N N . PHE A 1 161 ? 290.712 156.370 215.539 1.00 78.34 161 PHE a N 1
ATOM 705 C CA . PHE A 1 161 ? 290.589 156.300 214.091 1.00 78.34 161 PHE a CA 1
ATOM 706 C C . PHE A 1 161 ? 291.364 155.103 213.556 1.00 78.34 161 PHE a C 1
ATOM 707 O O . PHE A 1 161 ? 292.318 154.626 214.175 1.00 78.34 161 PHE a O 1
ATOM 715 N N . HIS A 1 162 ? 290.944 154.630 212.387 1.00 85.91 162 HIS a N 1
ATOM 716 C CA . HIS A 1 162 ? 291.587 153.526 211.689 1.00 85.91 162 HIS a CA 1
ATOM 717 C C . HIS A 1 162 ? 292.397 154.041 210.504 1.00 85.91 162 HIS a C 1
ATOM 718 O O . HIS A 1 162 ? 292.287 155.198 210.096 1.00 85.91 162 HIS a O 1
ATOM 725 N N . ALA A 1 163 ? 293.215 153.155 209.943 1.00 88.77 163 ALA a N 1
ATOM 726 C CA . ALA A 1 163 ? 294.132 153.551 208.883 1.00 88.77 163 ALA a CA 1
ATOM 727 C C . ALA A 1 163 ? 293.397 153.799 207.571 1.00 88.77 163 ALA a C 1
ATOM 728 O O . ALA A 1 163 ? 292.482 153.058 207.201 1.00 88.77 163 ALA a O 1
ATOM 730 N N . ASN A 1 164 ? 293.810 154.858 206.871 1.00 87.43 164 ASN a N 1
ATOM 731 C CA . ASN A 1 164 ? 293.295 155.202 205.545 1.00 87.43 164 ASN a CA 1
ATOM 732 C C . ASN A 1 164 ? 291.782 155.405 205.552 1.00 87.43 164 ASN a C 1
ATOM 733 O O . ASN A 1 164 ? 291.092 155.096 204.579 1.00 87.43 164 ASN a O 1
ATOM 738 N N . GLU A 1 165 ? 291.261 155.936 206.652 1.00 83.01 165 GLU a N 1
ATOM 739 C CA . GLU A 1 165 ? 289.864 156.327 206.737 1.00 83.01 165 GLU a CA 1
ATOM 740 C C . GLU A 1 165 ? 289.775 157.791 207.147 1.00 83.01 165 GLU a C 1
ATOM 741 O O . GLU A 1 165 ? 290.653 158.312 207.836 1.00 83.01 165 GLU a O 1
ATOM 747 N N . LYS A 1 166 ? 288.704 158.451 206.716 1.00 72.80 166 LYS a N 1
ATOM 748 C CA . LYS A 1 166 ? 288.521 159.879 206.933 1.00 72.80 166 LYS a CA 1
ATOM 749 C C . LYS A 1 166 ? 287.645 160.123 208.153 1.00 72.80 166 LYS a C 1
ATOM 750 O O . LYS A 1 166 ? 286.563 159.539 208.272 1.00 72.80 166 LYS a O 1
ATOM 756 N N . PHE A 1 167 ? 288.108 160.994 209.047 1.00 62.97 167 PHE a N 1
ATOM 757 C CA . PHE A 1 167 ? 287.321 161.437 210.187 1.00 62.97 167 PHE a CA 1
ATOM 758 C C . PHE A 1 167 ? 287.397 162.953 210.295 1.00 62.97 167 PHE a C 1
ATOM 759 O O . PHE A 1 167 ? 288.375 163.573 209.871 1.00 62.97 167 PHE a O 1
ATOM 767 N N . GLY A 1 168 ? 286.352 163.544 210.867 1.00 54.21 168 GLY a N 1
ATOM 768 C CA . GLY A 1 168 ? 286.288 164.985 211.003 1.00 54.21 168 GLY a CA 1
ATOM 769 C C . GLY A 1 168 ? 285.358 165.392 212.120 1.00 54.21 168 GLY a C 1
ATOM 770 O O . GLY A 1 168 ? 284.469 164.637 212.523 1.00 54.21 168 GLY a O 1
ATOM 771 N N . PHE A 1 169 ? 285.564 166.614 212.607 1.00 46.43 169 PHE a N 1
ATOM 772 C CA . PHE A 1 169 ? 284.871 167.111 213.786 1.00 46.43 169 PHE a CA 1
ATOM 773 C C . PHE A 1 169 ? 284.747 168.625 213.686 1.00 46.43 169 PHE a C 1
ATOM 774 O O . PHE A 1 169 ? 285.384 169.266 212.850 1.00 46.43 169 PHE a O 1
ATOM 782 N N . GLU A 1 170 ? 283.925 169.195 214.562 1.00 41.39 170 GLU a N 1
ATOM 783 C CA . GLU A 1 170 ? 283.782 170.639 214.663 1.00 41.39 170 GLU a CA 1
ATOM 784 C C . GLU A 1 170 ? 284.023 171.089 216.099 1.00 41.39 170 GLU a C 1
ATOM 785 O O . GLU A 1 170 ? 283.658 170.391 217.048 1.00 41.39 170 GLU a O 1
ATOM 791 N N . LEU A 1 171 ? 284.664 172.246 216.249 1.00 35.07 171 LEU a N 1
ATOM 792 C CA . LEU A 1 171 ? 284.965 172.838 217.544 1.00 35.07 171 LEU a CA 1
ATOM 793 C C . LEU A 1 171 ? 284.122 174.086 217.760 1.00 35.07 171 LEU a C 1
ATOM 794 O O . LEU A 1 171 ? 283.795 174.803 216.814 1.00 35.07 171 LEU a O 1
ATOM 799 N N . VAL A 1 172 ? 283.770 174.340 219.015 1.00 31.39 172 VAL a N 1
ATOM 800 C CA . VAL A 1 172 ? 283.039 175.538 219.406 1.00 31.39 172 VAL a CA 1
ATOM 801 C C . VAL A 1 172 ? 283.856 176.272 220.459 1.00 31.39 172 VAL a C 1
ATOM 802 O O . VAL A 1 172 ? 284.428 175.647 221.357 1.00 31.39 172 VAL a O 1
ATOM 806 N N . PHE A 1 173 ? 283.923 177.595 220.336 1.00 28.83 173 PHE a N 1
ATOM 807 C CA . PHE A 1 173 ? 284.715 178.434 221.223 1.00 28.83 173 PHE a CA 1
ATOM 808 C C . PHE A 1 173 ? 283.807 179.428 221.931 1.00 28.83 173 PHE a C 1
ATOM 809 O O . PHE A 1 173 ? 282.872 179.962 221.332 1.00 28.83 173 PHE a O 1
ATOM 817 N N . THR A 1 174 ? 284.087 179.673 223.208 1.00 34.67 174 THR a N 1
ATOM 818 C CA . THR A 1 174 ? 283.243 180.541 224.015 1.00 34.67 174 THR a CA 1
ATOM 819 C C . THR A 1 174 ? 284.088 181.208 225.091 1.00 34.67 174 THR a C 1
ATOM 820 O O . THR A 1 174 ? 285.180 180.746 225.428 1.00 34.67 174 THR a O 1
ATOM 824 N N . ALA A 1 175 ? 283.573 182.313 225.612 1.00 36.45 175 ALA a N 1
ATOM 825 C CA . ALA A 1 175 ? 284.169 183.057 226.707 1.00 36.45 175 ALA a CA 1
ATOM 826 C C . ALA A 1 175 ? 283.198 183.108 227.881 1.00 36.45 175 ALA a C 1
ATOM 827 O O . ALA A 1 175 ? 282.001 182.846 227.716 1.00 36.45 175 ALA a O 1
ATOM 829 N N . PRO A 1 176 ? 283.679 183.423 229.087 1.00 38.70 176 PRO a N 1
ATOM 830 C CA . PRO A 1 176 ? 282.773 183.476 230.245 1.00 38.70 176 PRO a CA 1
ATOM 831 C C . PRO A 1 176 ? 281.636 184.481 230.125 1.00 38.70 176 PRO a C 1
ATOM 832 O O . PRO A 1 176 ? 280.668 184.373 230.885 1.00 38.70 176 PRO a O 1
ATOM 836 N N . THR A 1 177 ? 281.702 185.443 229.206 1.00 38.69 177 THR a N 1
ATOM 837 C CA . THR A 1 177 ? 280.647 186.442 229.089 1.00 38.69 177 THR a CA 1
ATOM 838 C C . THR A 1 177 ? 280.053 186.592 227.697 1.00 38.69 177 THR a C 1
ATOM 839 O O . THR A 1 177 ? 279.057 187.307 227.556 1.00 38.69 177 THR a O 1
ATOM 843 N N . HIS A 1 178 ? 280.614 185.956 226.674 1.00 35.31 178 HIS a N 1
ATOM 844 C CA . HIS A 1 178 ? 280.106 186.119 225.319 1.00 35.31 178 HIS a CA 1
ATOM 845 C C . HIS A 1 178 ? 280.528 184.917 224.489 1.00 35.31 178 HIS a C 1
ATOM 846 O O . HIS A 1 178 ? 281.369 184.117 224.899 1.00 35.31 178 HIS a O 1
ATOM 853 N N . ALA A 1 179 ? 279.926 184.803 223.309 1.00 32.22 179 ALA a N 1
ATOM 854 C CA . ALA A 1 179 ? 280.268 183.755 222.359 1.00 32.22 179 ALA a CA 1
ATOM 855 C C . ALA A 1 179 ? 281.415 184.206 221.467 1.00 32.22 179 ALA a C 1
ATOM 856 O O . ALA A 1 179 ? 281.434 185.342 220.986 1.00 32.22 179 ALA a O 1
ATOM 858 N N . GLY A 1 180 ? 282.370 183.314 221.257 1.00 28.73 180 GLY a N 1
ATOM 859 C CA . GLY A 1 180 ? 283.526 183.579 220.427 1.00 28.73 180 GLY a CA 1
ATOM 860 C C . GLY A 1 180 ? 284.792 183.728 221.252 1.00 28.73 180 GLY a C 1
ATOM 861 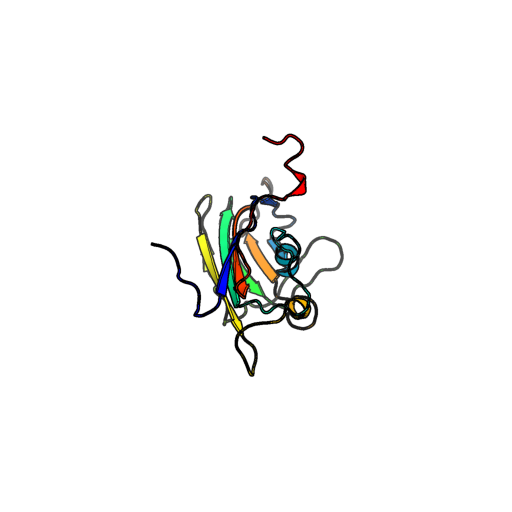O O . GLY A 1 180 ? 284.784 183.684 222.481 1.00 28.73 180 GLY a O 1
ATOM 862 N N . MET A 1 181 ? 285.896 183.907 220.535 1.00 25.90 181 MET a N 1
ATOM 863 C CA . MET A 1 181 ? 287.200 184.114 221.145 1.00 25.90 181 MET a CA 1
ATOM 864 C C . MET A 1 181 ? 288.038 184.946 220.187 1.00 25.90 181 MET a C 1
ATOM 865 O O . MET A 1 181 ? 288.101 184.633 218.997 1.00 25.90 181 MET a O 1
ATOM 870 N N . GLN A 1 182 ? 288.664 186.003 220.697 1.00 21.49 182 GLN a N 1
ATOM 871 C CA . GLN A 1 182 ? 289.463 186.878 219.850 1.00 21.49 182 GLN a CA 1
ATOM 872 C C . GLN A 1 182 ? 290.741 186.182 219.405 1.00 21.49 182 GLN a C 1
ATOM 873 O O . GLN A 1 182 ? 291.356 185.429 220.160 1.00 21.49 182 GLN a O 1
ATOM 879 N N . ASN A 1 183 ? 291.140 186.461 218.162 1.00 23.54 183 ASN a N 1
ATOM 880 C CA . ASN A 1 183 ? 292.239 185.750 217.519 1.00 23.54 183 ASN a CA 1
ATOM 881 C C . ASN A 1 183 ? 293.538 185.835 218.317 1.00 23.54 183 ASN a C 1
ATOM 882 O O . ASN A 1 183 ? 294.336 184.892 218.315 1.00 23.54 183 ASN a O 1
ATOM 887 N N . GLN A 1 184 ? 293.771 186.953 219.010 1.00 23.66 184 GLN a N 1
ATOM 888 C CA . GLN A 1 184 ? 295.034 187.127 219.724 1.00 23.66 184 GLN a CA 1
ATOM 889 C C . GLN A 1 184 ? 295.135 186.220 220.946 1.00 23.66 184 GLN a C 1
ATOM 890 O O . GLN A 1 184 ? 296.239 185.975 221.442 1.00 23.66 184 GLN a O 1
ATOM 896 N N . ASN A 1 185 ? 294.006 185.708 221.439 1.00 24.01 185 ASN a N 1
ATOM 897 C CA . ASN A 1 185 ? 294.017 184.939 222.679 1.00 24.01 185 ASN a CA 1
ATOM 898 C C . ASN A 1 185 ? 294.519 183.519 222.456 1.00 24.01 185 ASN a C 1
ATOM 899 O O . ASN A 1 185 ? 294.980 182.867 223.395 1.00 24.01 185 ASN a O 1
ATOM 904 N N . PHE A 1 186 ? 294.455 183.028 221.218 1.00 27.48 186 PHE a N 1
ATOM 905 C CA . PHE A 1 186 ? 294.918 181.686 220.881 1.00 27.48 186 PHE a CA 1
ATOM 906 C C . PHE A 1 186 ? 296.431 181.567 221.003 1.00 27.48 186 PHE a C 1
ATOM 907 O O . PHE A 1 186 ? 297.003 180.519 220.697 1.00 27.48 186 PHE a O 1
ATOM 915 N N . LYS A 1 187 ? 297.087 182.636 221.439 1.00 34.35 187 LYS a N 1
ATOM 916 C CA . LYS A 1 187 ? 298.525 182.652 221.641 1.00 34.35 187 LYS a CA 1
ATOM 917 C C . LYS A 1 187 ? 298.935 182.950 223.076 1.00 34.35 187 LYS a C 1
ATOM 918 O O . LYS A 1 187 ? 300.064 182.626 223.454 1.00 34.35 187 LYS a O 1
ATOM 924 N N . HIS A 1 188 ? 298.053 183.550 223.877 1.00 32.77 188 HIS a N 1
ATOM 925 C CA . HIS A 1 188 ? 298.291 183.824 225.295 1.00 32.77 188 HIS a CA 1
ATOM 926 C C . HIS A 1 188 ? 297.061 183.328 226.047 1.00 32.77 188 HIS a C 1
ATOM 927 O O . HIS A 1 188 ? 295.963 183.846 225.830 1.00 32.77 188 HIS a O 1
ATOM 934 N N . SER A 1 189 ? 297.239 182.336 226.917 1.00 33.16 189 SER a N 1
ATOM 935 C CA . SER A 1 189 ? 296.225 181.870 227.871 1.00 33.16 189 SER a CA 1
ATOM 936 C C . SER A 1 189 ? 295.120 181.018 227.261 1.00 33.16 189 SER a C 1
ATOM 937 O O . SER A 1 189 ? 294.260 180.535 228.004 1.00 33.16 189 SER a O 1
ATOM 940 N N . TYR A 1 190 ? 295.099 180.822 225.945 1.00 33.83 190 TYR a N 1
ATOM 941 C CA . TYR A 1 190 ? 294.111 179.953 225.317 1.00 33.83 190 TYR a CA 1
ATOM 942 C C . TYR A 1 190 ? 294.771 179.141 224.211 1.00 33.83 190 TYR a C 1
ATOM 943 O O . TYR A 1 190 ? 294.188 178.925 223.144 1.00 33.83 190 TYR a O 1
ATOM 952 N N . ALA A 1 191 ? 296.000 178.688 224.451 1.00 42.37 191 ALA a N 1
ATOM 953 C CA . ALA A 1 191 ? 296.817 178.052 223.420 1.00 42.37 191 ALA a CA 1
ATOM 954 C C . ALA A 1 191 ? 296.504 176.559 223.363 1.00 42.37 191 ALA a C 1
ATOM 955 O O . ALA A 1 191 ? 297.224 175.711 223.895 1.00 42.37 191 ALA a O 1
ATOM 957 N N . VAL A 1 192 ? 295.407 176.239 222.688 1.00 46.48 192 VAL a N 1
ATOM 958 C CA . VAL A 1 192 ? 294.993 174.859 222.471 1.00 46.48 192 VAL a CA 1
ATOM 959 C C . VAL A 1 192 ? 295.824 174.256 221.348 1.00 46.48 192 VAL a C 1
ATOM 960 O O . VAL A 1 192 ? 296.239 174.956 220.420 1.00 46.48 192 VAL a O 1
ATOM 964 N N . ALA A 1 193 ? 296.077 172.952 221.425 1.00 53.73 193 ALA a N 1
ATOM 965 C CA . ALA A 1 193 ? 296.810 172.243 220.388 1.00 53.73 193 ALA a CA 1
ATOM 966 C C . ALA A 1 193 ? 296.059 170.978 219.999 1.00 53.73 193 ALA a C 1
ATOM 967 O O . ALA A 1 193 ? 295.208 170.484 220.739 1.00 53.73 193 ALA a O 1
ATOM 969 N N . LEU A 1 194 ? 296.390 170.456 218.823 1.00 61.33 194 LEU a N 1
ATOM 970 C CA . LEU A 1 194 ? 295.801 169.229 218.297 1.00 61.33 194 LEU a CA 1
ATOM 971 C C . LEU A 1 194 ? 296.876 168.153 218.252 1.00 61.33 194 LEU a C 1
ATOM 972 O O . LEU A 1 194 ? 297.929 168.353 217.639 1.00 61.33 194 LEU a O 1
ATOM 977 N N . CYS A 1 195 ? 296.608 167.018 218.894 1.00 72.12 195 CYS a N 1
ATOM 978 C CA . CYS A 1 195 ? 297.590 165.954 219.061 1.00 72.12 195 CYS a CA 1
ATOM 979 C C . CYS A 1 195 ? 297.041 164.642 218.522 1.00 72.12 195 CYS a C 1
ATOM 980 O O . CYS A 1 195 ? 295.899 164.274 218.815 1.00 72.12 195 CYS a O 1
ATOM 983 N N . LEU A 1 196 ? 297.864 163.937 217.747 1.00 79.00 196 LEU a N 1
ATOM 984 C CA . LEU A 1 196 ? 297.526 162.629 217.198 1.00 79.00 196 LEU a CA 1
ATOM 985 C C . LEU A 1 196 ? 298.494 161.608 217.770 1.00 79.00 196 LEU a C 1
ATOM 986 O O . LEU A 1 196 ? 299.711 161.787 217.674 1.00 79.00 196 LEU a O 1
ATOM 991 N N . ASP A 1 197 ? 297.960 160.540 218.353 1.00 88.03 197 ASP a N 1
ATOM 992 C CA . ASP A 1 197 ? 298.769 159.500 218.982 1.00 88.03 197 ASP a CA 1
ATOM 993 C C . ASP A 1 197 ? 298.720 158.241 218.126 1.00 88.03 197 ASP a C 1
ATOM 994 O O . ASP A 1 197 ? 297.638 157.726 217.833 1.00 88.03 197 ASP a O 1
ATOM 999 N N . PHE A 1 198 ? 299.889 157.744 217.735 1.00 96.07 198 PHE a N 1
ATOM 1000 C CA . PHE A 1 198 ? 300.007 156.506 216.977 1.00 96.07 198 PHE a CA 1
ATOM 1001 C C . PHE A 1 198 ? 300.545 155.410 217.889 1.00 96.07 198 PHE a C 1
ATOM 1002 O O . PHE A 1 198 ? 301.452 155.654 218.691 1.00 96.07 198 PHE a O 1
ATOM 1010 N N . ASP A 1 199 ? 299.988 154.203 217.760 1.00 105.86 199 ASP a N 1
ATOM 1011 C CA . ASP A 1 199 ? 300.147 153.205 218.815 1.00 105.86 199 ASP a CA 1
ATOM 1012 C C . ASP A 1 199 ? 301.364 152.310 218.596 1.00 105.86 199 ASP a C 1
ATOM 1013 O O . ASP A 1 199 ? 302.194 152.159 219.499 1.00 105.86 199 ASP a O 1
ATOM 1018 N N . ALA A 1 200 ? 301.486 151.706 217.417 1.00 113.09 200 ALA a N 1
ATOM 1019 C CA . ALA A 1 200 ? 302.407 150.591 217.232 1.00 113.09 200 ALA a CA 1
ATOM 1020 C C . ALA A 1 200 ? 303.860 151.034 217.330 1.00 113.09 200 ALA a C 1
ATOM 1021 O O . ALA A 1 200 ? 304.213 152.154 216.952 1.00 113.09 200 ALA a O 1
ATOM 1023 N N . GLN A 1 201 ? 304.702 150.139 217.843 1.00 121.62 201 GLN a N 1
ATOM 1024 C CA . GLN A 1 201 ? 306.131 150.389 217.977 1.00 121.62 201 GLN a CA 1
ATOM 1025 C C . GLN A 1 201 ? 306.944 149.220 217.423 1.00 121.62 201 GLN a C 1
ATOM 1026 O O . GLN A 1 201 ? 307.580 148.490 218.194 1.00 121.62 201 GLN a O 1
ATOM 1032 N N . PRO A 1 202 ? 306.936 148.992 216.110 1.00 125.14 202 PRO a N 1
ATOM 1033 C CA . PRO A 1 202 ? 307.819 147.969 215.542 1.00 125.14 202 PRO a CA 1
ATOM 1034 C C . PRO A 1 202 ? 309.195 148.541 215.244 1.00 125.14 202 PRO a C 1
ATOM 1035 O O . PRO A 1 202 ? 309.345 149.720 214.915 1.00 125.14 202 PRO a O 1
ATOM 1039 N N . GLU A 1 203 ? 310.215 147.686 215.372 1.00 128.16 203 GLU a N 1
ATOM 1040 C CA . GLU A 1 203 ? 311.572 148.121 215.051 1.00 128.16 203 GLU a CA 1
ATOM 1041 C C . GLU A 1 203 ? 311.673 148.545 213.592 1.00 128.16 203 GLU a C 1
ATOM 1042 O O . GLU A 1 203 ? 312.007 149.698 213.295 1.00 128.16 203 GLU a O 1
ATOM 1048 N N . GLY A 1 204 ? 311.392 147.630 212.669 1.00 126.24 204 GLY a N 1
ATOM 1049 C CA . GLY A 1 204 ? 311.244 148.002 211.279 1.00 126.24 204 GLY a CA 1
ATOM 1050 C C . GLY A 1 204 ? 309.886 148.634 211.070 1.00 126.24 204 GLY a C 1
ATOM 1051 O O . GLY A 1 204 ? 308.857 147.977 211.254 1.00 126.24 204 GLY a O 1
ATOM 1052 N N . SER A 1 205 ? 309.861 149.907 210.695 1.00 121.97 205 SER a N 1
ATOM 1053 C CA . SER A 1 205 ? 308.611 150.652 210.655 1.00 121.97 205 SER a CA 1
ATOM 1054 C C . SER A 1 205 ? 308.745 151.787 209.647 1.00 121.97 205 SER a C 1
ATOM 1055 O O . SER A 1 205 ? 309.658 151.802 208.814 1.00 121.97 205 SER a O 1
ATOM 1058 N N . LYS A 1 206 ? 307.816 152.736 209.724 1.00 114.00 206 LYS a N 1
ATOM 1059 C CA . LYS A 1 206 ? 307.779 153.899 208.850 1.00 114.00 206 LYS a CA 1
ATOM 1060 C C . LYS A 1 206 ? 306.898 154.958 209.495 1.00 114.00 206 LYS a C 1
ATOM 1061 O O . LYS A 1 206 ? 305.797 154.646 209.959 1.00 114.00 206 LYS a O 1
ATOM 1067 N N . ASN A 1 207 ? 307.375 156.197 209.540 1.00 105.75 207 ASN a N 1
ATOM 1068 C CA . ASN A 1 207 ? 306.684 157.246 210.283 1.00 105.75 207 ASN a CA 1
ATOM 1069 C C . ASN A 1 207 ? 305.278 157.455 209.731 1.00 105.75 207 ASN a C 1
ATOM 1070 O O . ASN A 1 207 ? 305.125 157.854 208.571 1.00 105.75 207 ASN a O 1
ATOM 1075 N N . PRO A 1 208 ? 304.235 157.191 210.517 1.00 99.13 208 PRO a N 1
ATOM 1076 C CA . PRO A 1 208 ? 302.867 157.365 210.012 1.00 99.13 208 PRO a CA 1
ATOM 1077 C C . PRO A 1 208 ? 302.557 158.832 209.755 1.00 99.13 208 PRO a C 1
ATOM 1078 O O . PRO A 1 208 ? 302.508 159.645 210.680 1.00 99.13 208 PRO a O 1
ATOM 1082 N N . SER A 1 209 ? 302.331 159.162 208.489 1.00 91.86 209 SER a N 1
ATOM 1083 C CA . SER A 1 209 ? 302.025 160.520 208.079 1.00 91.86 209 SER a CA 1
ATOM 1084 C C . SER A 1 209 ? 300.518 160.751 208.118 1.00 91.86 209 SER a C 1
ATOM 1085 O O . SER A 1 209 ? 299.721 159.823 208.267 1.00 91.86 209 SER a O 1
ATOM 1088 N N . TYR A 1 210 ? 300.126 162.017 207.987 1.00 82.57 210 TYR a N 1
ATOM 1089 C CA . TYR A 1 210 ? 298.721 162.397 207.959 1.00 82.57 210 TYR a CA 1
ATOM 1090 C C . TYR A 1 210 ? 298.575 163.636 207.092 1.00 82.57 210 TYR a C 1
ATOM 1091 O O . TYR A 1 210 ? 299.536 164.374 206.863 1.00 82.57 210 TYR a O 1
ATOM 1100 N N . ARG A 1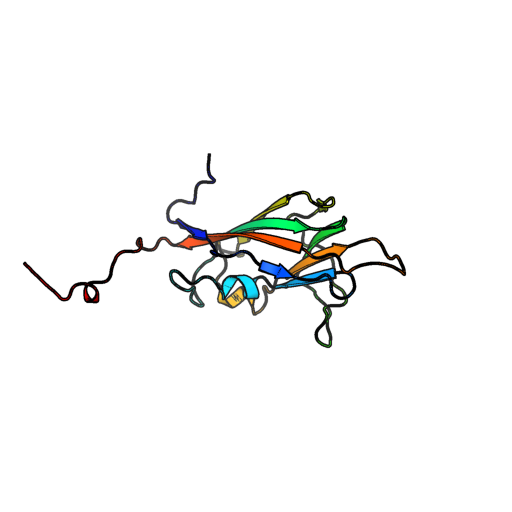 211 ? 297.355 163.859 206.609 1.00 71.91 211 ARG a N 1
ATOM 1101 C CA . ARG A 1 211 ? 297.107 164.877 205.598 1.00 71.91 211 ARG a CA 1
ATOM 1102 C C . ARG A 1 211 ? 295.777 165.563 205.859 1.00 71.91 211 ARG a C 1
ATOM 1103 O O . ARG A 1 211 ? 294.755 164.894 206.035 1.00 71.91 211 ARG a O 1
ATOM 1111 N N . PHE A 1 212 ? 295.793 166.893 205.870 1.00 63.03 212 PHE a N 1
ATOM 1112 C CA . PHE A 1 212 ? 294.576 167.672 206.042 1.00 63.03 212 PHE a CA 1
ATOM 1113 C C . PHE A 1 212 ? 293.906 167.896 204.693 1.00 63.03 212 PHE a C 1
ATOM 1114 O O . PHE A 1 212 ? 294.557 168.302 203.727 1.00 63.03 212 PHE a O 1
ATOM 1122 N N . ASN A 1 213 ? 292.602 167.635 204.630 1.00 60.33 213 ASN a N 1
ATOM 1123 C CA . ASN A 1 213 ? 291.841 167.783 203.399 1.00 60.33 213 ASN a CA 1
ATOM 1124 C C . ASN A 1 213 ? 290.982 169.036 203.356 1.00 60.33 213 ASN a C 1
ATOM 1125 O O . ASN A 1 213 ? 290.727 169.550 202.268 1.00 60.33 213 ASN a O 1
ATOM 1130 N N . GLU A 1 214 ? 290.535 169.538 204.504 1.00 52.41 214 GLU a N 1
ATOM 1131 C CA . GLU A 1 214 ? 289.689 170.722 204.551 1.00 52.41 214 GLU a CA 1
ATOM 1132 C C . GLU A 1 214 ? 289.829 171.378 205.915 1.00 52.41 214 GLU a C 1
ATOM 1133 O O . GLU A 1 214 ? 289.906 170.688 206.933 1.00 52.41 214 GLU a O 1
ATOM 1139 N N . VAL A 1 215 ? 289.876 172.710 205.926 1.00 38.32 215 VAL a N 1
ATOM 1140 C CA . VAL A 1 215 ? 289.845 173.503 207.152 1.00 38.32 215 VAL a CA 1
ATOM 1141 C C . VAL A 1 215 ? 288.926 174.692 206.917 1.00 38.32 215 VAL a C 1
ATOM 1142 O O . VAL A 1 215 ? 289.072 175.405 205.921 1.00 38.32 215 VAL a O 1
ATOM 1146 N N . TRP A 1 216 ? 287.984 174.909 207.829 1.00 34.96 216 TRP a N 1
ATOM 1147 C CA . TRP A 1 216 ? 287.025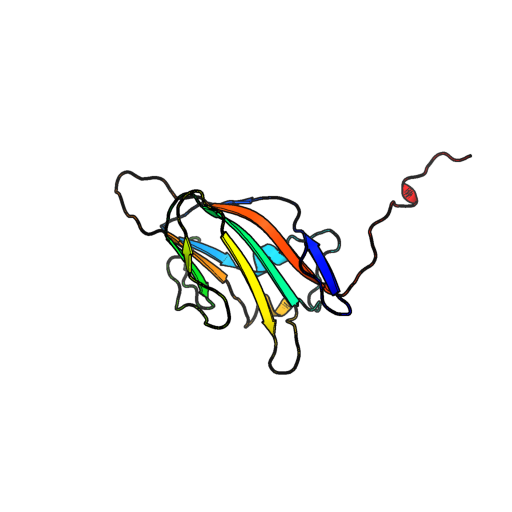 175.997 207.725 1.00 34.96 216 TRP a CA 1
ATOM 1148 C C . TRP A 1 216 ? 286.961 176.767 209.038 1.00 34.96 216 TRP a C 1
ATOM 1149 O O . TRP A 1 216 ? 287.180 176.207 210.110 1.00 34.96 216 TRP a O 1
ATOM 1160 N N . VAL A 1 217 ? 286.653 178.063 208.941 1.00 30.20 217 VAL a N 1
ATOM 1161 C CA . VAL A 1 217 ? 286.500 178.940 210.096 1.00 30.20 217 VAL a CA 1
ATOM 1162 C C . VAL A 1 217 ? 285.257 179.793 209.888 1.00 30.20 217 VAL a C 1
ATOM 1163 O O . VAL A 1 217 ? 284.919 180.163 208.763 1.00 30.20 217 VAL a O 1
ATOM 1167 N N . GLU A 1 218 ? 284.565 180.096 210.980 1.00 29.57 218 GLU a N 1
ATOM 1168 C CA . GLU A 1 218 ? 283.375 180.936 210.956 1.00 29.57 218 GLU a CA 1
ATOM 1169 C C . GLU A 1 218 ? 283.706 182.298 211.564 1.00 29.57 218 GLU a C 1
ATOM 1170 O O . GLU A 1 218 ? 284.177 182.375 212.702 1.00 29.57 218 GLU a O 1
ATOM 1176 N N . ARG A 1 219 ? 283.453 183.366 210.807 1.00 29.66 219 ARG a N 1
ATOM 1177 C CA . ARG A 1 219 ? 283.856 184.728 211.142 1.00 29.66 219 ARG a CA 1
ATOM 1178 C C . ARG A 1 219 ? 282.652 185.655 211.064 1.00 29.66 219 ARG a C 1
ATOM 1179 O O . ARG A 1 219 ? 281.524 185.225 210.841 1.00 29.66 219 ARG a O 1
ATOM 1187 N N . LYS A 1 220 ? 282.907 186.944 211.249 1.00 34.29 220 LYS a N 1
ATOM 1188 C CA . LYS A 1 220 ? 281.921 187.975 210.968 1.00 34.29 220 LYS a CA 1
ATOM 1189 C C . LYS A 1 220 ? 281.838 188.218 209.464 1.00 34.29 220 LYS a C 1
ATOM 1190 O O . LYS A 1 220 ? 282.804 188.010 208.728 1.00 34.29 220 LYS a O 1
ATOM 1196 N N . ALA A 1 221 ? 280.671 188.669 209.013 1.00 33.04 221 ALA a N 1
ATOM 1197 C CA . ALA A 1 221 ? 280.410 188.784 207.583 1.00 33.04 221 ALA a CA 1
ATOM 1198 C C . ALA A 1 221 ? 281.216 189.916 206.955 1.00 33.04 221 ALA a C 1
ATOM 1199 O O . ALA A 1 221 ? 281.218 191.044 207.454 1.00 33.04 221 ALA a O 1
ATOM 1201 N N . PHE A 1 222 ? 281.894 189.610 205.857 1.00 32.36 222 PHE a N 1
ATOM 1202 C CA . PHE A 1 222 ? 282.605 190.570 205.028 1.00 32.36 222 PHE a CA 1
ATOM 1203 C C . PHE A 1 222 ? 282.138 190.430 203.588 1.00 32.36 222 PHE a C 1
ATOM 1204 O O . PHE A 1 222 ? 281.584 189.393 203.207 1.00 32.36 222 PHE a O 1
ATOM 1212 N N . PRO A 1 223 ? 282.333 191.457 202.758 1.00 32.54 223 PRO a N 1
ATOM 1213 C CA . PRO A 1 223 ? 281.793 191.422 201.392 1.00 32.54 223 PRO a CA 1
ATOM 1214 C C . PRO A 1 223 ? 282.524 190.446 200.478 1.00 32.54 223 PRO a C 1
ATOM 1215 O O . PRO A 1 223 ? 283.690 190.102 200.681 1.00 32.54 223 PRO a O 1
ATOM 1219 N N . ARG A 1 224 ? 281.809 190.024 199.433 1.00 31.76 224 ARG a N 1
ATOM 1220 C CA . ARG A 1 224 ? 282.322 189.047 198.479 1.00 31.76 224 ARG a CA 1
ATOM 1221 C C . ARG A 1 224 ? 283.398 189.648 197.581 1.00 31.76 224 ARG a C 1
ATOM 1222 O O . ARG A 1 224 ? 283.402 190.846 197.290 1.00 31.76 224 ARG a O 1
ATOM 1230 N N . ALA A 1 225 ? 284.296 188.788 197.112 1.00 35.12 225 ALA a N 1
ATOM 1231 C CA . ALA A 1 225 ? 285.392 189.226 196.261 1.00 35.12 225 ALA a CA 1
ATOM 1232 C C . ALA A 1 225 ? 284.900 189.645 194.877 1.00 35.12 225 ALA a C 1
ATOM 1233 O O . ALA A 1 225 ? 283.924 189.108 194.346 1.00 35.12 225 ALA a O 1
ATOM 1235 N N . GLY A 1 226 ? 285.597 190.615 194.290 1.00 40.90 226 GLY a N 1
ATOM 1236 C CA . GLY A 1 226 ? 285.323 191.069 192.947 1.00 40.90 226 GLY a CA 1
ATOM 1237 C C . GLY A 1 226 ? 286.600 191.330 192.176 1.00 40.90 226 GLY a C 1
ATOM 1238 O O . GLY A 1 226 ? 287.701 191.063 192.660 1.00 40.90 226 GLY a O 1
ATOM 1239 N N . PRO A 1 227 ? 286.483 191.846 190.955 1.00 41.63 227 PRO a N 1
ATOM 1240 C CA . PRO A 1 227 ? 287.673 192.254 190.202 1.00 41.63 227 PRO a CA 1
ATOM 1241 C C . PRO A 1 227 ? 288.053 193.707 190.449 1.00 41.63 227 PRO a C 1
ATOM 1242 O O . PRO A 1 227 ? 287.221 194.559 190.764 1.00 41.63 227 PRO a O 1
ATOM 1246 N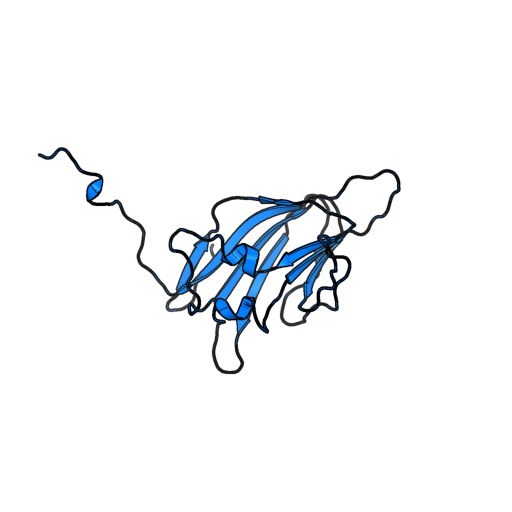 N . LEU A 1 228 ? 289.347 193.980 190.302 1.00 49.82 228 LEU a N 1
ATOM 1247 C CA . LEU A 1 228 ? 289.886 195.309 190.571 1.00 49.82 228 LEU a CA 1
ATOM 1248 C C . LEU A 1 228 ? 289.782 196.205 189.343 1.00 49.82 228 LEU a C 1
ATOM 1249 O O . LEU A 1 228 ? 290.014 195.765 188.215 1.00 49.82 228 LEU a O 1
ATOM 1254 N N . ARG A 1 229 ? 289.442 197.477 189.575 1.00 52.76 229 ARG a N 1
ATOM 1255 C CA . ARG A 1 229 ? 289.320 198.433 188.476 1.00 52.76 229 ARG a CA 1
ATOM 1256 C C . ARG A 1 229 ? 290.619 198.575 187.698 1.00 52.76 229 ARG a C 1
ATOM 1257 O O . ARG A 1 229 ? 290.593 198.808 186.485 1.00 52.76 229 ARG a O 1
ATOM 1265 N N . SER A 1 230 ? 291.760 198.435 188.371 1.00 52.66 230 SER a N 1
ATOM 1266 C CA . SER A 1 230 ? 293.058 198.538 187.717 1.00 52.66 230 SER a CA 1
ATOM 1267 C C . SER A 1 230 ? 293.280 197.464 186.663 1.00 52.66 230 SER a C 1
ATOM 1268 O O . SER A 1 230 ? 294.293 197.515 185.959 1.00 52.66 230 SER a O 1
ATOM 1271 N N . LEU A 1 231 ? 292.376 196.491 186.548 1.00 52.43 231 LEU a N 1
ATOM 1272 C CA . LEU A 1 231 ? 292.532 195.446 185.544 1.00 52.43 231 LEU a CA 1
ATOM 1273 C C . LEU A 1 231 ? 292.245 195.964 184.143 1.00 52.43 231 LEU a C 1
ATOM 1274 O O . LEU A 1 231 ? 292.763 195.419 183.163 1.00 52.43 231 LEU a O 1
ATOM 1279 N N . ILE A 1 232 ? 291.433 197.010 184.030 1.00 53.36 232 ILE a N 1
ATOM 1280 C CA . ILE A 1 232 ? 290.924 197.476 182.747 1.00 53.36 232 ILE a CA 1
ATOM 1281 C C . ILE A 1 232 ? 291.823 198.602 182.249 1.00 53.36 232 ILE a C 1
ATOM 1282 O O . ILE A 1 232 ? 291.884 199.677 182.851 1.00 53.36 232 ILE a O 1
ATOM 1287 N N . THR A 1 233 ? 292.522 198.355 181.142 1.00 58.26 233 THR a N 1
ATOM 1288 C CA . THR A 1 233 ? 293.383 199.346 180.510 1.00 58.26 233 THR a CA 1
ATOM 1289 C C . THR A 1 233 ? 292.775 199.914 179.232 1.00 58.26 233 THR a C 1
ATOM 1290 O O . THR A 1 233 ? 292.673 201.134 179.086 1.00 58.26 233 THR a O 1
ATOM 1294 N N . VAL A 1 234 ? 292.361 199.052 178.305 1.00 59.11 234 VAL a N 1
ATOM 1295 C CA . VAL A 1 234 ? 291.686 199.481 177.085 1.00 59.11 234 VAL a CA 1
ATOM 1296 C C . VAL A 1 234 ? 290.260 199.883 177.436 1.00 59.11 234 VAL a C 1
ATOM 1297 O O . VAL A 1 234 ? 289.774 199.585 178.531 1.00 59.11 234 VAL a O 1
ATOM 1301 N N . GLY A 1 235 ? 289.581 200.570 176.518 1.00 61.14 235 GLY a N 1
ATOM 1302 C CA . GLY A 1 235 ? 288.217 200.996 176.750 1.00 61.14 235 GLY a CA 1
ATOM 1303 C C . GLY A 1 235 ? 287.438 201.004 175.455 1.00 61.14 235 GLY a C 1
ATOM 1304 O O . GLY A 1 235 ? 287.961 200.679 174.386 1.00 61.14 235 GLY a O 1
ATOM 1305 N N . LEU A 1 236 ? 286.171 201.388 175.563 1.00 64.37 236 LEU a N 1
ATOM 1306 C CA . LEU A 1 236 ? 285.273 201.388 174.413 1.00 64.37 236 LEU a CA 1
ATOM 1307 C C . LEU A 1 236 ? 285.253 202.748 173.724 1.00 64.37 236 LEU a C 1
ATOM 1308 O O . LEU A 1 236 ? 284.668 203.705 174.231 1.00 64.37 236 LEU a O 1
#